Protein AF-A0A925S728-F1 (afdb_monomer_lite)

Structure (mmCIF, N/CA/C/O backbone):
data_AF-A0A925S728-F1
#
_entry.id   AF-A0A925S728-F1
#
loop_
_atom_site.group_PDB
_atom_site.id
_atom_site.type_symbol
_atom_site.label_atom_id
_atom_site.label_alt_id
_atom_site.label_comp_id
_atom_site.label_asym_id
_atom_site.label_entity_id
_atom_site.label_seq_id
_atom_site.pdbx_PDB_ins_code
_atom_site.Cartn_x
_atom_site.Cartn_y
_atom_site.Cartn_z
_atom_site.occupancy
_atom_site.B_iso_or_equiv
_atom_site.auth_seq_id
_atom_site.auth_comp_id
_atom_site.auth_asym_id
_atom_site.auth_atom_id
_atom_site.pdbx_PDB_model_num
ATOM 1 N N . MET A 1 1 ? 8.974 -29.118 -12.287 1.00 38.41 1 MET A N 1
ATOM 2 C CA . MET A 1 1 ? 9.748 -27.907 -11.936 1.00 38.41 1 MET A CA 1
ATOM 3 C C . MET A 1 1 ? 8.802 -26.992 -11.186 1.00 38.41 1 MET A C 1
ATOM 5 O O . MET A 1 1 ? 8.154 -26.139 -11.780 1.00 38.41 1 MET A O 1
ATOM 9 N N . ASP A 1 2 ? 8.642 -27.267 -9.898 1.00 42.72 2 ASP A N 1
ATOM 10 C CA . ASP A 1 2 ? 7.707 -26.583 -9.012 1.00 42.72 2 ASP A CA 1
ATOM 11 C C . ASP A 1 2 ? 8.252 -25.200 -8.674 1.00 42.72 2 ASP A C 1
ATOM 13 O O . ASP A 1 2 ? 9.048 -25.022 -7.754 1.00 42.72 2 ASP A O 1
ATOM 17 N N . ASN A 1 3 ? 7.848 -24.210 -9.467 1.00 39.91 3 ASN A N 1
ATOM 18 C CA . ASN A 1 3 ? 8.167 -22.810 -9.237 1.00 39.91 3 ASN A CA 1
ATOM 19 C C . ASN A 1 3 ? 7.259 -22.269 -8.119 1.00 39.91 3 ASN A C 1
ATOM 21 O O . ASN A 1 3 ? 6.365 -21.459 -8.355 1.00 39.91 3 ASN A O 1
ATOM 25 N N . GLN A 1 4 ? 7.433 -22.777 -6.896 1.00 42.62 4 GLN A N 1
ATOM 26 C CA . GLN A 1 4 ? 6.783 -22.217 -5.715 1.00 42.62 4 GLN A CA 1
ATOM 27 C C . GLN A 1 4 ? 7.459 -20.881 -5.403 1.00 42.62 4 GLN A C 1
ATOM 29 O O . GLN A 1 4 ? 8.467 -20.820 -4.696 1.00 42.62 4 GLN A O 1
ATOM 34 N N . ALA A 1 5 ? 6.917 -19.803 -5.976 1.00 48.22 5 ALA A N 1
ATOM 35 C CA . ALA A 1 5 ? 7.220 -18.446 -5.555 1.00 48.22 5 ALA A CA 1
ATOM 36 C C . ALA A 1 5 ? 7.008 -18.379 -4.039 1.00 48.22 5 ALA A C 1
ATOM 38 O O . ALA A 1 5 ? 5.903 -18.572 -3.534 1.00 48.22 5 ALA A O 1
ATOM 39 N N . LYS A 1 6 ? 8.105 -18.200 -3.309 1.00 49.66 6 LYS A N 1
ATOM 40 C CA . LYS A 1 6 ? 8.135 -18.150 -1.853 1.00 49.66 6 LYS A CA 1
ATOM 41 C C . LYS A 1 6 ? 7.382 -16.886 -1.428 1.00 49.66 6 LYS A C 1
ATOM 43 O O . LYS A 1 6 ? 7.964 -15.805 -1.405 1.00 49.66 6 LYS A O 1
ATOM 48 N N . ILE A 1 7 ? 6.080 -17.008 -1.161 1.00 53.47 7 ILE A N 1
ATOM 49 C CA . ILE A 1 7 ? 5.232 -15.893 -0.727 1.00 53.47 7 ILE A CA 1
ATOM 50 C C . ILE A 1 7 ? 5.805 -15.379 0.595 1.00 53.47 7 ILE A C 1
ATOM 52 O O . ILE A 1 7 ? 5.766 -16.063 1.619 1.00 53.47 7 ILE A O 1
ATOM 56 N N . SER A 1 8 ? 6.417 -14.197 0.560 1.00 57.78 8 SER A N 1
ATOM 57 C CA . SER A 1 8 ? 7.031 -13.596 1.737 1.00 57.78 8 SER A CA 1
ATOM 58 C C . SER A 1 8 ? 5.977 -12.778 2.479 1.00 57.78 8 SER A C 1
ATOM 60 O O . SER A 1 8 ? 5.642 -11.669 2.067 1.00 57.78 8 SER A O 1
ATOM 62 N N . ASN A 1 9 ? 5.460 -13.320 3.585 1.00 58.94 9 ASN A N 1
ATOM 63 C CA . ASN A 1 9 ? 4.562 -12.624 4.517 1.00 58.94 9 ASN A CA 1
ATOM 64 C C . ASN A 1 9 ? 5.330 -11.593 5.360 1.00 58.94 9 ASN A C 1
ATOM 66 O O . ASN A 1 9 ? 5.370 -11.665 6.586 1.00 58.94 9 ASN A O 1
ATOM 70 N N . LYS A 1 10 ? 5.998 -10.646 4.701 1.00 71.12 10 LYS A N 1
ATOM 71 C CA . LYS A 1 10 ? 6.623 -9.518 5.391 1.00 71.12 10 LYS A CA 1
ATOM 72 C C . LYS A 1 10 ? 5.523 -8.569 5.845 1.00 71.12 10 LYS A C 1
ATOM 74 O O . LYS A 1 10 ? 4.699 -8.149 5.031 1.00 71.12 10 LYS A O 1
ATOM 79 N N . VAL A 1 11 ? 5.555 -8.232 7.127 1.00 78.38 11 VAL A N 1
ATOM 80 C CA . VAL A 1 11 ? 4.682 -7.239 7.749 1.00 78.38 11 VAL A CA 1
ATOM 81 C C . VAL A 1 11 ? 5.519 -6.227 8.529 1.00 78.38 11 VAL A C 1
ATOM 83 O O . VAL A 1 11 ? 6.633 -6.542 8.959 1.00 78.38 11 VAL A O 1
ATOM 86 N N . VAL A 1 12 ? 5.004 -5.008 8.685 1.00 80.75 12 VAL A N 1
ATOM 87 C CA . VAL A 1 12 ? 5.529 -4.039 9.649 1.00 80.75 12 VAL A CA 1
ATOM 88 C C . VAL A 1 12 ? 5.268 -4.606 11.042 1.00 80.75 12 VAL A C 1
ATOM 90 O O . VAL A 1 12 ? 4.176 -5.102 11.323 1.00 80.75 12 VAL A O 1
ATOM 93 N N . GLU A 1 13 ? 6.281 -4.582 11.902 1.00 82.25 13 GLU A N 1
ATOM 94 C CA . GLU A 1 13 ? 6.170 -5.117 13.257 1.00 82.25 13 GLU A CA 1
ATOM 95 C C . GLU A 1 13 ? 5.074 -4.377 14.037 1.00 82.25 13 GLU A C 1
ATOM 97 O O . GLU A 1 13 ? 5.010 -3.150 14.020 1.00 82.25 13 GLU A O 1
ATOM 102 N N . GLY A 1 14 ? 4.171 -5.132 14.667 1.00 80.62 14 GLY A N 1
ATOM 103 C CA . GLY A 1 14 ? 3.023 -4.584 15.395 1.00 80.62 14 GLY A CA 1
ATOM 104 C C . GLY A 1 14 ? 1.853 -4.102 14.526 1.00 80.62 14 GLY A C 1
ATOM 105 O O . GLY A 1 14 ? 0.787 -3.838 15.071 1.00 80.62 14 GLY A O 1
ATOM 106 N N . ALA A 1 15 ? 1.994 -4.032 13.197 1.00 83.75 15 ALA A N 1
ATOM 107 C CA . ALA A 1 15 ? 0.904 -3.622 12.312 1.00 83.75 15 ALA A CA 1
ATOM 108 C C . ALA A 1 15 ? -0.032 -4.799 11.964 1.00 83.75 15 ALA A C 1
ATOM 110 O O . ALA A 1 15 ? 0.449 -5.893 11.637 1.00 83.75 15 ALA A O 1
ATOM 111 N N . PRO A 1 16 ? -1.362 -4.587 11.926 1.00 86.12 16 PRO A N 1
ATOM 112 C CA . PRO A 1 16 ? -2.308 -5.607 11.483 1.00 86.12 16 PRO A CA 1
ATOM 113 C C . PRO A 1 16 ? -1.992 -6.144 10.078 1.00 86.12 16 PRO A C 1
ATOM 115 O O . PRO A 1 16 ? -1.821 -5.393 9.115 1.00 86.12 16 PRO A O 1
ATOM 118 N N . GLY A 1 17 ? -1.934 -7.471 9.941 1.00 88.50 17 GLY A N 1
ATOM 119 C CA . GLY A 1 17 ? -1.687 -8.168 8.669 1.00 88.50 17 GLY A CA 1
ATOM 120 C C . GLY A 1 17 ? -2.926 -8.352 7.786 1.00 88.50 17 GLY A C 1
ATOM 121 O O . GLY A 1 17 ? -2.839 -8.983 6.734 1.00 88.50 17 GLY A O 1
ATOM 122 N N . VAL A 1 18 ? -4.086 -7.843 8.205 1.00 91.25 18 VAL A N 1
ATOM 123 C CA . VAL A 1 18 ? -5.379 -8.023 7.531 1.00 91.25 18 VAL A CA 1
ATOM 124 C C . VAL A 1 18 ? -6.156 -6.711 7.488 1.00 91.25 18 VAL A C 1
ATOM 126 O O . VAL A 1 18 ? -5.968 -5.841 8.332 1.00 91.25 18 VAL A O 1
ATOM 129 N N . CYS A 1 19 ? -7.027 -6.571 6.491 1.00 92.69 19 CYS A N 1
ATOM 130 C CA . CYS A 1 19 ? -7.913 -5.426 6.344 1.00 92.69 19 CYS A CA 1
ATOM 131 C C . CYS A 1 19 ? -9.002 -5.438 7.425 1.00 92.69 19 CYS A C 1
ATOM 133 O O . CYS A 1 19 ? -9.784 -6.388 7.474 1.00 92.69 19 CYS A O 1
ATOM 135 N N . SER A 1 20 ? -9.137 -4.362 8.199 1.00 95.50 20 SER A N 1
ATOM 136 C CA . SER A 1 20 ? -10.163 -4.224 9.242 1.00 95.50 20 SER A CA 1
ATOM 137 C C . SER A 1 20 ? -11.596 -4.248 8.691 1.00 95.50 20 SER A C 1
ATOM 139 O O . SER A 1 20 ? -12.520 -4.631 9.399 1.00 95.50 20 SER A O 1
ATOM 141 N N . LYS A 1 21 ? -11.801 -3.886 7.414 1.00 94.38 21 LYS A N 1
ATOM 142 C CA . LYS A 1 21 ? -13.134 -3.838 6.781 1.00 94.38 21 LYS A CA 1
ATOM 143 C C . LYS A 1 21 ? -13.570 -5.160 6.146 1.00 94.38 21 LYS A C 1
ATOM 145 O O . LYS A 1 21 ? -14.730 -5.539 6.250 1.00 94.38 21 LYS A O 1
ATOM 150 N N . CYS A 1 22 ? -12.668 -5.828 5.425 1.00 92.06 22 CYS A N 1
ATOM 151 C CA . CYS A 1 22 ? -13.015 -6.988 4.592 1.00 92.06 22 CYS A CA 1
ATOM 152 C C . CYS A 1 22 ? -12.226 -8.262 4.919 1.00 92.06 22 CYS A C 1
ATOM 154 O O . CYS A 1 22 ? -12.403 -9.274 4.246 1.00 92.06 22 CYS A O 1
ATOM 156 N N . GLY A 1 23 ? -11.321 -8.220 5.902 1.00 91.00 23 GLY A N 1
ATOM 157 C CA . GLY A 1 23 ? -10.514 -9.366 6.332 1.00 91.00 23 GLY A CA 1
ATOM 158 C C . GLY A 1 23 ? -9.414 -9.795 5.356 1.00 91.00 23 GLY A C 1
ATOM 159 O O . GLY A 1 23 ? -8.668 -10.725 5.648 1.00 91.00 23 GLY A O 1
ATOM 160 N N . GLN A 1 24 ? -9.275 -9.137 4.201 1.00 88.81 24 GLN A N 1
ATOM 161 C CA . GLN A 1 24 ? -8.265 -9.500 3.209 1.00 88.81 24 GLN A CA 1
ATOM 162 C C . GLN A 1 24 ? -6.842 -9.323 3.761 1.00 88.81 24 GLN A C 1
ATOM 164 O O . GLN A 1 24 ? -6.530 -8.288 4.346 1.00 88.81 24 GLN A O 1
ATOM 169 N N . ALA A 1 25 ? -5.959 -10.289 3.494 1.00 87.50 25 ALA A N 1
ATOM 170 C CA . ALA A 1 25 ? -4.543 -10.196 3.838 1.00 87.50 25 ALA A CA 1
ATOM 171 C C . ALA A 1 25 ? -3.860 -8.963 3.212 1.00 87.50 25 ALA A C 1
ATOM 173 O O . ALA A 1 25 ? -4.090 -8.600 2.049 1.00 87.50 25 ALA A O 1
ATOM 174 N N . LEU A 1 26 ? -2.984 -8.335 3.992 1.00 88.06 26 LEU A N 1
ATOM 175 C CA . LEU A 1 26 ? -2.202 -7.168 3.610 1.00 88.06 26 LEU A CA 1
ATOM 176 C C . LEU A 1 26 ? -0.732 -7.551 3.473 1.00 88.06 26 LEU A C 1
ATOM 178 O O . LEU A 1 26 ? -0.153 -8.188 4.347 1.00 88.06 26 LEU A O 1
ATOM 182 N N . CYS A 1 27 ? -0.116 -7.131 2.371 1.00 88.75 27 CYS A N 1
ATOM 183 C CA . CYS A 1 27 ? 1.334 -7.187 2.236 1.00 88.75 27 CYS A CA 1
ATOM 184 C C . CYS A 1 27 ? 1.981 -5.979 2.919 1.00 88.75 27 CYS A C 1
ATOM 186 O O . CYS A 1 27 ? 1.324 -4.956 3.137 1.00 88.75 27 CYS A O 1
ATOM 188 N N . LEU A 1 28 ? 3.296 -6.056 3.134 1.00 89.69 28 LEU A N 1
ATOM 189 C CA . LEU A 1 28 ? 4.096 -4.9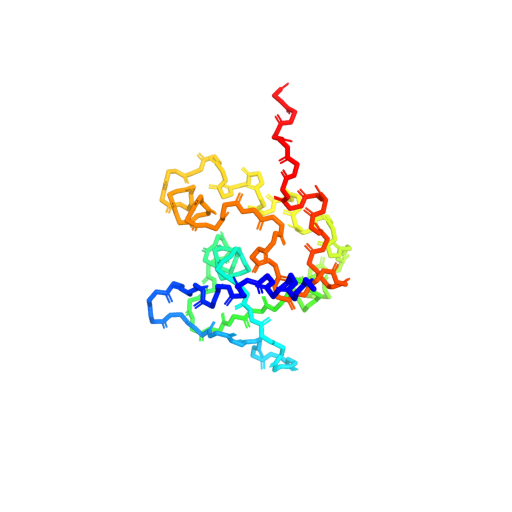62 3.683 1.00 89.69 28 LEU A CA 1
ATOM 190 C C . LEU A 1 28 ? 3.794 -3.607 3.030 1.00 89.69 28 LEU A C 1
ATOM 192 O O . LEU A 1 28 ? 3.551 -2.623 3.717 1.00 89.69 28 LEU A O 1
ATOM 196 N N . ARG A 1 29 ? 3.747 -3.547 1.694 1.00 91.44 29 ARG A N 1
ATOM 197 C CA . ARG A 1 29 ? 3.495 -2.289 0.973 1.00 91.44 29 ARG A CA 1
ATOM 198 C C . ARG A 1 29 ? 2.103 -1.710 1.247 1.00 91.44 29 ARG A C 1
ATOM 200 O O . ARG A 1 29 ? 1.976 -0.496 1.359 1.00 91.44 29 ARG A O 1
ATOM 207 N N . LYS A 1 30 ? 1.078 -2.557 1.424 1.00 91.12 30 LYS A N 1
ATOM 208 C CA . LYS A 1 30 ? -0.266 -2.112 1.836 1.00 91.12 30 LYS A CA 1
ATOM 209 C C . LYS A 1 30 ? -0.267 -1.585 3.274 1.00 91.12 30 LYS A C 1
ATOM 211 O O . LYS A 1 30 ? -0.981 -0.632 3.557 1.00 91.12 30 LYS A O 1
ATOM 216 N N . GLN A 1 31 ? 0.541 -2.148 4.167 1.00 91.88 31 GLN A N 1
ATOM 217 C CA . GLN A 1 31 ? 0.696 -1.605 5.521 1.00 91.88 31 GLN A CA 1
ATOM 218 C C . GLN A 1 31 ? 1.430 -0.262 5.503 1.00 91.88 31 GLN A C 1
ATOM 220 O O . GLN A 1 31 ? 0.966 0.689 6.119 1.00 91.88 31 GLN A O 1
ATOM 225 N N . VAL A 1 32 ? 2.501 -0.130 4.712 1.00 92.69 32 VAL A N 1
ATOM 226 C CA . VAL A 1 32 ? 3.196 1.154 4.521 1.00 92.69 32 VAL A CA 1
ATOM 227 C C . VAL A 1 32 ? 2.234 2.232 4.009 1.00 92.69 32 VAL A C 1
ATOM 229 O O . VAL A 1 32 ? 2.264 3.343 4.521 1.00 92.69 32 VAL A O 1
ATOM 232 N N . PHE A 1 33 ? 1.327 1.912 3.078 1.00 92.75 33 PHE A N 1
ATOM 233 C CA . PHE A 1 33 ? 0.280 2.848 2.638 1.00 92.75 33 PHE A CA 1
ATOM 234 C C . PHE A 1 33 ? -0.651 3.318 3.749 1.00 92.75 33 PHE A C 1
ATOM 236 O O . PHE A 1 33 ? -1.062 4.469 3.757 1.00 92.75 33 PHE A O 1
ATOM 243 N N . ASN A 1 34 ? -1.012 2.436 4.671 1.00 94.44 34 ASN A N 1
ATOM 244 C CA . ASN A 1 34 ? -1.853 2.821 5.794 1.00 94.44 34 ASN A CA 1
ATOM 245 C C . ASN A 1 34 ? -1.095 3.771 6.724 1.00 94.44 34 ASN A C 1
ATOM 247 O O . ASN A 1 34 ? -1.606 4.835 7.064 1.00 94.44 34 ASN A O 1
ATOM 251 N N . LEU A 1 35 ? 0.172 3.470 7.009 1.00 92.69 35 LEU A N 1
ATOM 252 C CA . LEU A 1 35 ? 1.027 4.364 7.787 1.00 92.69 35 LEU A CA 1
ATOM 253 C C . LEU A 1 35 ? 1.196 5.735 7.117 1.00 92.69 35 LEU A C 1
ATOM 255 O O . LEU A 1 35 ? 1.237 6.752 7.808 1.00 92.69 35 LEU A O 1
ATOM 259 N N . THR A 1 36 ? 1.255 5.798 5.781 1.00 91.88 36 THR A N 1
ATOM 260 C CA . THR A 1 36 ? 1.398 7.078 5.075 1.00 91.88 36 THR A CA 1
ATOM 261 C C . THR A 1 36 ? 0.171 7.980 5.192 1.00 91.88 36 THR A C 1
ATOM 263 O O . THR A 1 36 ? 0.329 9.201 5.137 1.00 91.88 36 THR A O 1
ATOM 266 N N . VAL A 1 37 ? -1.017 7.401 5.396 1.00 91.62 37 VAL A N 1
ATOM 267 C CA . VAL A 1 37 ? -2.275 8.128 5.639 1.00 91.62 37 VAL A CA 1
ATOM 268 C C . VAL A 1 37 ? -2.644 8.228 7.125 1.00 91.62 37 VAL A C 1
ATOM 270 O O . VAL A 1 37 ? -3.710 8.737 7.447 1.00 91.62 37 VAL A O 1
ATOM 273 N N . GLY A 1 38 ? -1.759 7.794 8.030 1.00 91.00 38 GLY A N 1
ATOM 274 C CA . GLY A 1 38 ? -1.941 7.915 9.481 1.00 91.00 38 GLY A CA 1
ATOM 275 C C . GLY A 1 38 ? -2.708 6.768 10.145 1.00 91.00 38 GLY A C 1
ATOM 276 O O . GLY A 1 38 ? -3.002 6.846 11.332 1.00 91.00 38 GLY A O 1
ATOM 277 N N . ASN A 1 39 ? -2.999 5.696 9.414 1.00 91.69 39 ASN A N 1
ATOM 278 C CA . ASN A 1 39 ? -3.657 4.510 9.946 1.00 91.69 39 ASN A CA 1
ATOM 279 C C . ASN A 1 39 ? -2.631 3.619 10.666 1.00 91.69 39 ASN A C 1
ATOM 281 O O . ASN A 1 39 ? -1.762 3.029 10.019 1.00 91.69 39 ASN A O 1
ATOM 285 N N . THR A 1 40 ? -2.718 3.535 11.997 1.00 86.69 40 THR A N 1
ATOM 286 C CA . THR A 1 40 ? -1.798 2.745 12.841 1.00 86.69 40 THR A CA 1
ATOM 287 C C . THR A 1 40 ? -2.471 1.556 13.520 1.00 86.69 40 THR A C 1
ATOM 289 O O . THR A 1 40 ? -1.873 0.483 13.571 1.00 86.69 40 THR A O 1
ATOM 292 N N . ASP A 1 41 ? -3.709 1.725 13.991 1.00 88.56 41 ASP A N 1
ATOM 293 C CA . ASP A 1 41 ? -4.442 0.694 14.745 1.00 88.56 41 ASP A CA 1
ATOM 294 C C . ASP A 1 41 ? -5.322 -0.176 13.841 1.00 88.56 41 ASP A C 1
ATOM 296 O O . ASP A 1 41 ? -5.505 -1.371 14.071 1.00 88.56 41 ASP A O 1
ATOM 300 N N . GLU A 1 42 ? -5.832 0.421 12.767 1.00 93.56 42 GLU A N 1
ATOM 301 C CA . GLU A 1 42 ? -6.619 -0.247 11.741 1.00 93.56 42 GLU A CA 1
ATOM 302 C C . GLU A 1 42 ? -5.876 -0.179 10.417 1.00 93.56 42 GLU A C 1
ATOM 304 O O . GLU A 1 42 ? -5.258 0.829 10.091 1.00 93.56 42 GLU A O 1
ATOM 309 N N . MET A 1 43 ? -5.924 -1.253 9.639 1.00 94.12 43 MET A N 1
ATOM 310 C CA . MET A 1 43 ? -5.272 -1.300 8.336 1.00 94.12 43 MET A CA 1
ATOM 311 C C . MET A 1 43 ? -6.312 -1.644 7.283 1.00 94.12 43 MET A C 1
ATOM 313 O O . MET A 1 43 ? -7.166 -2.500 7.494 1.00 94.12 43 MET A O 1
ATOM 317 N N . PHE A 1 44 ? -6.232 -1.013 6.119 1.00 94.25 44 PHE A N 1
ATOM 318 C CA . PHE A 1 44 ? -7.197 -1.202 5.043 1.00 94.25 44 PHE A CA 1
ATOM 319 C C . PHE A 1 44 ? -6.514 -1.687 3.770 1.00 94.25 44 PHE A C 1
ATOM 321 O O . PHE A 1 44 ? -5.414 -1.258 3.413 1.00 94.25 44 PHE A O 1
ATOM 328 N N . CYS A 1 45 ? -7.172 -2.597 3.051 1.00 92.44 45 CYS A N 1
ATOM 329 C CA . CYS A 1 45 ? -6.715 -2.965 1.720 1.00 92.44 45 CYS A CA 1
ATOM 330 C C . CYS A 1 45 ? -6.948 -1.807 0.743 1.00 92.44 45 CYS A C 1
ATOM 332 O O . CYS A 1 45 ? -7.755 -0.908 0.982 1.00 92.44 45 CYS A O 1
ATOM 334 N N . LEU A 1 46 ? -6.264 -1.864 -0.398 1.00 91.88 46 LEU A N 1
ATOM 335 C CA . LEU A 1 46 ? -6.326 -0.816 -1.412 1.00 91.88 46 LEU A CA 1
ATOM 336 C C . LEU A 1 46 ? -7.758 -0.539 -1.895 1.00 91.88 46 LEU A C 1
ATOM 338 O O . LEU A 1 46 ? -8.122 0.614 -2.079 1.00 91.88 46 LEU A O 1
ATOM 342 N N . LYS A 1 47 ? -8.582 -1.585 -2.038 1.00 92.25 47 LYS A N 1
ATOM 343 C CA . LYS A 1 47 ? -9.998 -1.451 -2.397 1.00 92.25 47 LYS A CA 1
ATOM 344 C C . LYS A 1 47 ? -10.777 -0.658 -1.343 1.00 92.25 47 LYS A C 1
ATOM 346 O O . LYS A 1 47 ? -11.478 0.276 -1.701 1.00 92.25 47 LYS A O 1
ATOM 351 N N . CYS A 1 48 ? -10.621 -0.986 -0.062 1.00 93.88 48 CYS A N 1
ATOM 352 C CA . CYS A 1 48 ? -11.332 -0.288 1.010 1.00 93.88 48 CYS A CA 1
ATOM 353 C C . CYS A 1 48 ? -10.862 1.164 1.181 1.00 93.88 48 CYS A C 1
ATOM 355 O O . CYS A 1 48 ? -11.694 2.027 1.439 1.00 93.88 48 CYS A O 1
ATOM 357 N N . LEU A 1 49 ? -9.567 1.448 0.987 1.00 92.50 49 LEU A N 1
ATOM 358 C CA . LEU A 1 49 ? -9.050 2.826 0.951 1.00 92.50 49 LEU A CA 1
ATOM 359 C C . LEU A 1 49 ? -9.621 3.621 -0.233 1.00 92.50 49 LEU A C 1
ATOM 361 O O . LEU A 1 49 ? -9.921 4.808 -0.120 1.00 92.50 49 LEU A O 1
ATOM 365 N N . ALA A 1 50 ? -9.767 2.970 -1.384 1.00 93.12 50 ALA A N 1
ATOM 366 C CA . ALA A 1 50 ? -10.320 3.578 -2.587 1.00 93.12 50 ALA A CA 1
ATOM 367 C C . ALA A 1 50 ? -11.817 3.877 -2.454 1.00 93.12 50 ALA A C 1
ATOM 369 O O . ALA A 1 50 ? -12.251 4.969 -2.808 1.00 93.12 50 ALA A O 1
ATOM 370 N N . GLU A 1 51 ? -12.583 2.953 -1.874 1.00 93.44 51 GLU A N 1
ATOM 371 C CA . GLU A 1 51 ? -13.999 3.160 -1.552 1.00 93.44 51 GLU A CA 1
ATOM 372 C C . GLU A 1 51 ? -14.197 4.343 -0.597 1.00 93.44 51 GLU A C 1
ATOM 374 O O . GLU A 1 51 ? -15.075 5.170 -0.832 1.00 93.44 51 GLU A O 1
ATOM 379 N N . ASP A 1 52 ? -13.362 4.452 0.440 1.00 89.50 52 ASP A N 1
ATOM 380 C CA . ASP A 1 52 ? -13.431 5.537 1.427 1.00 89.50 52 ASP A CA 1
ATOM 381 C C . ASP A 1 52 ? -13.109 6.911 0.818 1.00 89.50 52 ASP A C 1
ATOM 383 O O . ASP A 1 52 ? -13.766 7.908 1.100 1.00 89.50 52 ASP A O 1
ATOM 387 N N . SER A 1 53 ? -12.142 6.945 -0.101 1.00 87.12 53 SER A N 1
ATOM 388 C CA . SER A 1 53 ? -11.716 8.167 -0.792 1.00 87.12 53 SER A CA 1
ATOM 389 C C . SER A 1 53 ? -12.468 8.458 -2.097 1.00 87.12 53 SER A C 1
ATOM 391 O O . SER A 1 53 ? -12.132 9.431 -2.774 1.00 87.12 53 SER A O 1
ATOM 393 N N . GLN A 1 54 ? -13.463 7.638 -2.464 1.00 93.44 54 GLN A N 1
ATOM 394 C CA . GLN A 1 54 ? -14.195 7.700 -3.739 1.00 93.44 54 GLN A CA 1
ATOM 395 C C . GLN A 1 54 ? -13.278 7.731 -4.979 1.00 93.44 54 GLN A C 1
ATOM 397 O O . GLN A 1 54 ? -13.553 8.419 -5.963 1.00 93.44 54 GLN A O 1
ATOM 402 N N . ARG A 1 55 ? -12.170 6.987 -4.932 1.00 93.69 55 ARG A N 1
ATOM 403 C CA . ARG A 1 55 ? -11.162 6.895 -6.001 1.00 93.69 55 ARG A CA 1
ATOM 404 C C . ARG A 1 55 ? -11.078 5.488 -6.560 1.00 93.69 55 ARG A C 1
ATOM 406 O O . ARG A 1 55 ? -11.615 4.541 -5.991 1.00 93.69 55 ARG A O 1
ATOM 413 N N . GLN A 1 56 ? -10.358 5.330 -7.665 1.00 93.62 56 GLN A N 1
ATOM 414 C CA . GLN A 1 56 ? -9.991 4.001 -8.137 1.00 93.62 56 GLN A CA 1
ATOM 415 C C . GLN A 1 56 ? -8.820 3.438 -7.313 1.00 93.62 56 GLN A C 1
ATOM 417 O O . GLN A 1 56 ? -7.893 4.181 -6.972 1.00 93.62 56 GLN A O 1
ATOM 422 N N . PRO A 1 57 ? -8.782 2.119 -7.035 1.00 92.19 57 PRO A N 1
ATOM 423 C CA . PRO A 1 57 ? -7.677 1.489 -6.307 1.00 92.19 57 PRO A CA 1
ATOM 424 C C . PRO A 1 57 ? -6.293 1.827 -6.874 1.00 92.19 57 PRO A C 1
ATOM 426 O O . PRO A 1 57 ? -5.367 2.127 -6.123 1.00 92.19 57 PRO A O 1
ATOM 429 N N . VAL A 1 58 ? -6.156 1.852 -8.201 1.00 92.31 58 VAL A N 1
ATOM 430 C CA . VAL A 1 58 ? -4.893 2.195 -8.871 1.00 92.31 58 VAL A CA 1
ATOM 431 C C . VAL A 1 58 ? -4.457 3.648 -8.633 1.00 92.31 58 VAL A C 1
ATOM 433 O O . VAL A 1 58 ? -3.267 3.912 -8.486 1.00 92.31 58 VAL A O 1
ATOM 436 N N . GLU A 1 59 ? -5.390 4.593 -8.523 1.00 93.25 59 GLU A N 1
ATOM 437 C CA . GLU A 1 59 ? -5.074 6.004 -8.261 1.00 93.25 59 GLU A CA 1
ATOM 438 C C . GLU A 1 59 ? -4.572 6.196 -6.830 1.00 93.25 59 GLU A C 1
ATOM 440 O O . GLU A 1 59 ? -3.590 6.907 -6.595 1.00 93.25 59 GLU A O 1
ATOM 445 N N . VAL A 1 60 ? -5.214 5.517 -5.873 1.00 93.69 60 VAL A N 1
ATOM 446 C CA . VAL A 1 60 ? -4.762 5.479 -4.478 1.00 93.69 60 VAL A CA 1
ATOM 447 C C . VAL A 1 60 ? -3.365 4.872 -4.407 1.00 93.69 60 VAL A C 1
ATOM 449 O O . VAL A 1 60 ? -2.478 5.448 -3.782 1.00 93.69 60 VAL A O 1
ATOM 452 N N . LEU A 1 61 ? -3.136 3.760 -5.109 1.00 93.38 61 LEU A N 1
ATOM 453 C CA . LEU A 1 61 ? -1.832 3.105 -5.177 1.00 93.38 61 LEU A CA 1
ATOM 454 C C . LEU A 1 61 ? -0.743 4.065 -5.659 1.00 93.38 61 LEU A C 1
ATOM 456 O O . LEU A 1 61 ? 0.275 4.206 -4.988 1.00 93.38 61 LEU A O 1
ATOM 460 N N . LEU A 1 62 ? -0.943 4.722 -6.802 1.00 93.19 62 LEU A N 1
ATOM 461 C CA . LEU A 1 62 ? 0.061 5.619 -7.379 1.00 93.19 62 LEU A CA 1
ATOM 462 C C . LEU A 1 62 ? 0.322 6.835 -6.480 1.00 93.19 62 LEU A C 1
ATOM 464 O O . LEU A 1 62 ? 1.476 7.206 -6.269 1.00 93.19 62 LEU A O 1
ATOM 468 N N . THR A 1 63 ? -0.734 7.396 -5.885 1.00 93.25 63 THR A N 1
ATOM 469 C CA . THR A 1 63 ? -0.629 8.530 -4.955 1.00 93.25 63 THR A CA 1
ATOM 470 C C . THR A 1 63 ? 0.195 8.157 -3.721 1.00 93.25 63 THR A C 1
ATOM 472 O O . THR A 1 63 ? 1.162 8.840 -3.375 1.00 93.25 63 THR A O 1
ATOM 475 N N . LEU A 1 64 ? -0.163 7.055 -3.058 1.00 93.38 64 LEU A N 1
ATOM 476 C CA . LEU A 1 64 ? 0.487 6.637 -1.818 1.00 93.38 64 LEU A CA 1
ATOM 477 C C . LEU A 1 64 ? 1.891 6.088 -2.063 1.00 93.38 64 LEU A C 1
ATOM 479 O O . LEU A 1 64 ? 2.768 6.312 -1.233 1.00 93.38 64 LEU A O 1
ATOM 483 N N . LYS A 1 65 ? 2.135 5.441 -3.209 1.00 93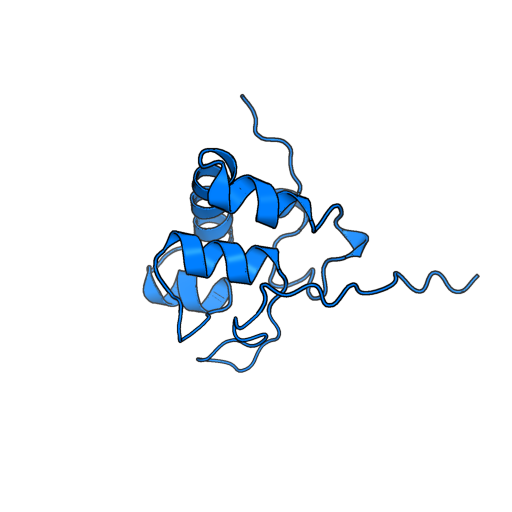.69 65 LYS A N 1
ATOM 484 C CA . LYS A 1 65 ? 3.478 5.044 -3.654 1.00 93.69 65 LYS A CA 1
ATOM 485 C C . LYS A 1 65 ? 4.390 6.261 -3.777 1.00 93.69 65 LYS A C 1
ATOM 487 O O . LYS A 1 65 ? 5.439 6.276 -3.140 1.00 93.69 65 LYS A O 1
ATOM 492 N N . GLY A 1 66 ? 3.976 7.282 -4.530 1.00 92.50 66 GLY A N 1
ATOM 493 C CA . GLY A 1 66 ? 4.787 8.488 -4.716 1.00 92.50 66 GLY A CA 1
ATOM 494 C C . GLY A 1 66 ? 5.058 9.218 -3.398 1.00 92.50 66 GLY A C 1
ATOM 495 O O . GLY A 1 66 ? 6.140 9.755 -3.182 1.00 92.50 66 GLY A O 1
ATOM 496 N N . TYR A 1 67 ? 4.102 9.205 -2.469 1.00 92.75 67 TYR A N 1
ATOM 497 C CA . TYR A 1 67 ? 4.322 9.762 -1.137 1.00 92.75 67 TYR A CA 1
ATOM 498 C C . TYR A 1 67 ? 5.276 8.912 -0.280 1.00 92.75 67 TYR A C 1
ATOM 500 O O . TYR A 1 67 ? 6.164 9.461 0.374 1.00 92.75 67 TYR A O 1
ATOM 508 N N . ALA A 1 68 ? 5.118 7.584 -0.286 1.00 92.12 68 ALA A N 1
ATOM 509 C CA . ALA A 1 68 ? 5.964 6.663 0.470 1.00 92.12 68 ALA A CA 1
ATOM 510 C C . ALA A 1 68 ? 7.426 6.721 0.005 1.00 92.12 68 ALA A C 1
ATOM 512 O O . ALA A 1 68 ? 8.331 6.748 0.835 1.00 92.12 68 ALA A O 1
ATOM 513 N N . LEU A 1 69 ? 7.664 6.794 -1.306 1.00 91.31 69 LEU A N 1
ATOM 514 C CA . LEU A 1 69 ? 9.010 6.841 -1.879 1.00 91.31 69 LEU A CA 1
ATOM 515 C C . LEU A 1 69 ? 9.738 8.163 -1.592 1.00 91.31 69 LEU A C 1
ATOM 517 O O . LEU A 1 69 ? 10.942 8.149 -1.339 1.00 91.31 69 LEU A O 1
ATOM 521 N N . LYS A 1 70 ? 9.010 9.285 -1.515 1.00 93.00 70 LYS A N 1
ATOM 522 C CA . LYS A 1 70 ? 9.569 10.614 -1.196 1.00 93.00 70 LYS A CA 1
ATOM 523 C C . LYS A 1 70 ? 9.970 10.806 0.269 1.00 93.00 70 LYS A C 1
ATOM 525 O O . LYS A 1 70 ? 10.663 11.771 0.582 1.00 93.00 70 LYS A O 1
ATOM 530 N N . ARG A 1 71 ? 9.525 9.941 1.186 1.00 91.19 71 ARG A N 1
ATOM 531 C CA . ARG A 1 71 ? 9.807 10.060 2.625 1.00 91.19 71 ARG A CA 1
ATOM 532 C C . ARG A 1 71 ? 10.666 8.903 3.098 1.00 91.19 71 ARG A C 1
ATOM 534 O O . ARG A 1 71 ? 10.232 7.758 3.072 1.00 91.19 71 ARG A O 1
ATOM 541 N N . GLU A 1 72 ? 11.857 9.209 3.605 1.00 88.94 72 GLU A N 1
ATOM 542 C CA . GLU A 1 72 ? 12.856 8.201 3.986 1.00 88.94 72 GLU A CA 1
ATOM 543 C C . GLU A 1 72 ? 12.307 7.129 4.947 1.00 88.94 72 GLU A C 1
ATOM 545 O O . GLU A 1 72 ? 12.589 5.944 4.767 1.00 88.94 72 GLU A O 1
ATOM 550 N N . CYS A 1 73 ? 11.479 7.522 5.923 1.00 86.81 73 CYS A N 1
ATOM 551 C CA . CYS A 1 73 ? 10.876 6.599 6.888 1.00 86.81 73 CYS A CA 1
ATOM 552 C C . CYS A 1 73 ? 9.995 5.525 6.229 1.00 86.81 73 CYS A C 1
ATOM 554 O O . CYS A 1 73 ? 10.052 4.363 6.620 1.00 86.81 73 CYS A O 1
ATOM 556 N N . PHE A 1 74 ? 9.222 5.889 5.207 1.00 89.44 74 PHE A N 1
ATOM 557 C CA . PHE A 1 74 ? 8.346 4.961 4.493 1.00 89.44 74 PHE A CA 1
ATOM 558 C C . PHE A 1 74 ? 9.080 4.246 3.362 1.00 89.44 74 PHE A C 1
ATOM 560 O O . PHE A 1 74 ? 8.838 3.066 3.120 1.00 89.44 74 PHE A O 1
ATOM 567 N N . SER A 1 75 ? 10.015 4.933 2.706 1.00 89.38 75 SER A N 1
ATOM 568 C CA . SER A 1 75 ? 10.812 4.383 1.614 1.00 89.38 75 SER A CA 1
ATOM 569 C C . SER A 1 75 ? 11.667 3.201 2.081 1.00 89.38 75 SER A C 1
ATOM 571 O O . SER A 1 75 ? 11.704 2.173 1.407 1.00 89.38 75 SER A O 1
ATOM 573 N N . LYS A 1 76 ? 12.288 3.268 3.268 1.00 88.88 76 LYS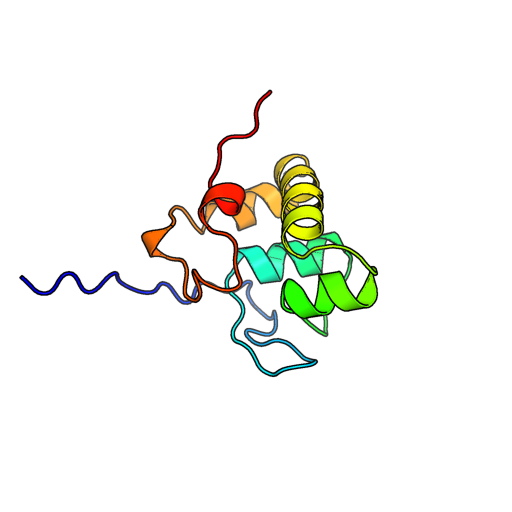 A N 1
ATOM 574 C CA . LYS A 1 76 ? 13.049 2.130 3.824 1.00 88.88 76 LYS A CA 1
ATOM 575 C C . LYS A 1 76 ? 12.187 0.874 3.967 1.00 88.88 76 LYS A C 1
ATOM 577 O O . LYS A 1 76 ? 12.578 -0.193 3.497 1.00 88.88 76 LYS A O 1
ATOM 582 N N . GLU A 1 77 ? 10.996 1.014 4.542 1.00 88.69 77 GLU A N 1
ATOM 583 C CA . GLU A 1 77 ? 10.058 -0.100 4.712 1.00 88.69 77 GLU A CA 1
ATOM 584 C C . GLU A 1 77 ? 9.510 -0.603 3.371 1.00 88.69 77 GLU A C 1
ATOM 586 O O . GLU A 1 77 ? 9.451 -1.809 3.129 1.00 88.69 77 GLU A O 1
ATOM 591 N N . TRP A 1 78 ? 9.194 0.308 2.452 1.00 88.62 78 TRP A N 1
ATOM 592 C CA . TRP A 1 78 ? 8.713 -0.005 1.107 1.00 88.62 78 TRP A CA 1
ATOM 593 C C . TRP A 1 78 ? 9.649 -0.945 0.331 1.00 88.62 78 TRP A C 1
ATOM 595 O O . TRP A 1 78 ? 9.192 -1.897 -0.315 1.00 88.62 78 TRP A O 1
ATOM 605 N N . HIS A 1 79 ? 10.960 -0.703 0.419 1.00 88.44 79 HIS A N 1
ATOM 606 C CA . HIS A 1 79 ? 11.987 -1.449 -0.311 1.00 88.44 79 HIS A CA 1
ATOM 607 C C . HIS A 1 79 ? 12.307 -2.830 0.282 1.00 88.44 79 HIS A C 1
ATOM 609 O O . HIS A 1 79 ? 12.931 -3.651 -0.391 1.00 88.44 79 HIS A O 1
ATOM 615 N N . ARG A 1 80 ? 11.842 -3.153 1.499 1.00 87.31 80 ARG A N 1
ATOM 616 C CA . ARG A 1 80 ? 11.997 -4.509 2.072 1.00 87.31 80 ARG A CA 1
ATOM 617 C C . ARG A 1 80 ? 11.234 -5.570 1.275 1.00 87.31 80 ARG A C 1
ATOM 619 O O . ARG A 1 80 ? 11.517 -6.764 1.404 1.00 87.31 80 ARG A O 1
ATOM 626 N N . TYR A 1 81 ? 10.275 -5.138 0.465 1.00 85.38 81 TYR A N 1
ATOM 627 C CA . TYR A 1 81 ? 9.486 -5.962 -0.431 1.00 85.38 81 TYR A CA 1
ATOM 628 C C . TYR A 1 81 ? 9.910 -5.699 -1.877 1.00 85.38 81 TYR A C 1
ATOM 630 O O . TYR A 1 81 ? 9.576 -4.658 -2.452 1.00 85.38 81 TYR A O 1
ATOM 638 N N . GLN A 1 82 ? 10.711 -6.602 -2.439 1.00 80.00 82 GLN A N 1
ATOM 639 C CA . 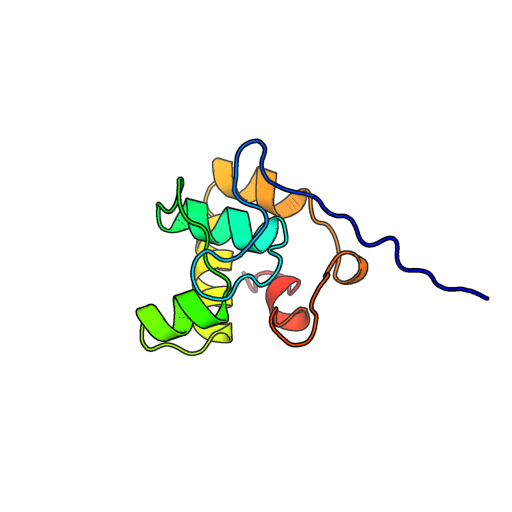GLN A 1 82 ? 11.615 -6.283 -3.545 1.00 80.00 82 GLN A CA 1
ATOM 640 C C . GLN A 1 82 ? 10.998 -6.543 -4.915 1.00 80.00 82 GLN A C 1
ATOM 642 O O . GLN A 1 82 ? 11.332 -5.845 -5.870 1.00 80.00 82 GLN A O 1
ATOM 647 N N . SER A 1 83 ? 10.090 -7.517 -5.037 1.00 81.56 83 SER A N 1
ATOM 648 C CA . SER A 1 83 ? 9.585 -7.911 -6.357 1.00 81.56 83 SER A CA 1
ATOM 649 C C . SER A 1 83 ? 8.128 -8.361 -6.391 1.00 81.56 83 SER A C 1
ATOM 651 O O . SER A 1 83 ? 7.534 -8.751 -5.384 1.00 81.56 83 SER A O 1
ATOM 653 N N . ARG A 1 84 ? 7.572 -8.378 -7.610 1.00 80.88 84 ARG A N 1
ATOM 654 C CA . ARG A 1 84 ? 6.237 -8.909 -7.922 1.00 80.88 84 ARG A CA 1
ATOM 655 C C . ARG A 1 84 ? 6.030 -10.339 -7.423 1.00 80.88 84 ARG A C 1
ATOM 657 O O . ARG A 1 84 ? 4.905 -10.675 -7.069 1.00 80.88 84 ARG A O 1
ATOM 664 N N . ALA A 1 85 ? 7.085 -11.154 -7.366 1.00 78.75 85 ALA A N 1
ATOM 665 C CA . ALA A 1 85 ? 7.015 -12.532 -6.883 1.00 78.75 85 ALA A CA 1
ATOM 666 C C . ALA A 1 85 ? 6.641 -12.629 -5.395 1.00 78.75 85 ALA A C 1
ATOM 668 O O . ALA A 1 85 ? 6.163 -13.669 -4.954 1.00 78.75 85 ALA A O 1
ATOM 669 N N . GLU A 1 86 ? 6.824 -11.552 -4.628 1.00 75.50 86 GLU A N 1
ATOM 670 C CA . GLU A 1 86 ? 6.420 -11.508 -3.226 1.00 75.50 86 GLU A CA 1
ATOM 671 C C . GLU A 1 86 ? 4.942 -11.090 -3.059 1.00 75.50 86 GLU A C 1
ATOM 673 O O . GLU A 1 86 ? 4.423 -11.227 -1.958 1.00 75.50 86 GLU A O 1
ATOM 678 N N . CYS A 1 87 ? 4.250 -10.643 -4.129 1.00 79.00 87 CYS A N 1
ATOM 679 C CA . CYS A 1 87 ? 2.845 -10.198 -4.133 1.00 79.00 87 CYS A CA 1
ATOM 680 C C . CYS A 1 87 ? 1.844 -11.313 -3.786 1.00 79.00 87 CYS A C 1
ATOM 682 O O . CYS A 1 87 ? 1.617 -12.178 -4.630 1.00 79.00 87 CYS A O 1
ATOM 684 N N . PRO A 1 88 ? 1.167 -11.273 -2.615 1.00 74.19 88 PRO A N 1
ATOM 685 C CA . PRO A 1 88 ? 0.220 -12.318 -2.229 1.00 74.19 88 PRO A CA 1
ATOM 686 C C . PRO A 1 88 ? -1.119 -12.214 -2.972 1.00 74.19 88 PRO A C 1
ATOM 688 O O . PRO A 1 88 ? -1.917 -13.142 -2.915 1.00 74.19 88 PRO A O 1
ATOM 691 N N . ASP A 1 89 ? -1.392 -11.088 -3.640 1.00 71.31 89 ASP A N 1
ATOM 692 C CA . ASP A 1 89 ? -2.650 -10.846 -4.348 1.00 71.31 89 ASP A CA 1
ATOM 693 C C . ASP A 1 89 ? -2.429 -9.977 -5.601 1.00 71.31 89 ASP A C 1
ATOM 695 O O . ASP A 1 89 ? -2.583 -8.751 -5.554 1.00 71.31 89 ASP A O 1
ATOM 699 N N . PRO A 1 90 ? -2.055 -10.580 -6.740 1.00 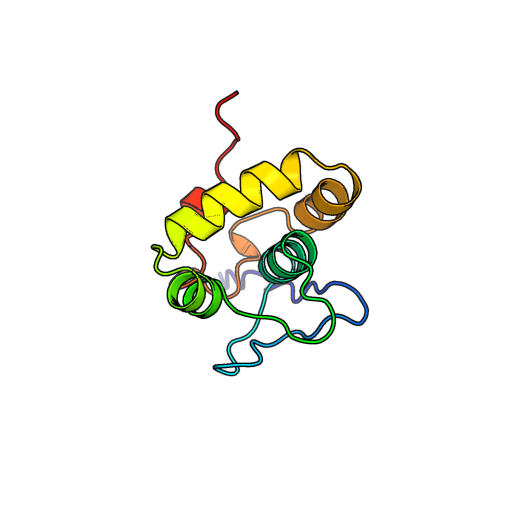62.16 90 PRO A N 1
ATOM 700 C CA . PRO A 1 90 ? -1.866 -9.846 -7.986 1.00 62.16 90 PRO A CA 1
ATOM 701 C C . PRO A 1 90 ? -3.174 -9.288 -8.572 1.00 62.16 90 PRO A C 1
ATOM 703 O O . PRO A 1 90 ? -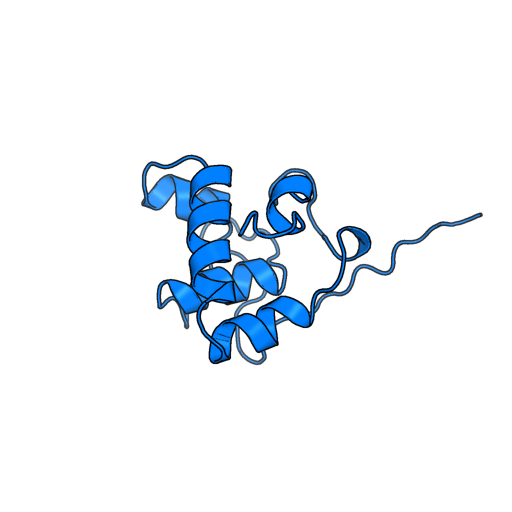3.106 -8.347 -9.360 1.00 62.16 90 PRO A O 1
ATOM 706 N N . GLY A 1 91 ? -4.344 -9.815 -8.185 1.00 65.69 91 GLY A N 1
ATOM 707 C CA . GLY A 1 91 ? -5.646 -9.354 -8.678 1.00 65.69 91 GLY A CA 1
ATOM 708 C C . GLY A 1 91 ? -6.108 -8.048 -8.030 1.00 65.69 91 GLY A C 1
ATOM 709 O O . GLY A 1 91 ? -6.634 -7.177 -8.716 1.00 65.69 91 GLY A O 1
ATOM 710 N N . GLY A 1 92 ? -5.872 -7.877 -6.725 1.00 70.44 92 GLY A N 1
ATOM 711 C CA . GLY A 1 92 ? -6.272 -6.681 -5.973 1.00 70.44 92 GLY A CA 1
ATOM 712 C C . GLY A 1 92 ? -5.157 -5.668 -5.685 1.00 70.44 92 GLY A C 1
ATOM 713 O O . GLY A 1 92 ? -5.427 -4.625 -5.088 1.00 70.44 92 GLY A O 1
ATOM 714 N N . CYS A 1 93 ? -3.897 -5.956 -6.035 1.00 76.06 93 CYS A N 1
ATOM 715 C CA . CYS A 1 93 ? -2.741 -5.115 -5.678 1.00 76.06 93 CYS A CA 1
ATOM 716 C C . CYS A 1 93 ? -2.119 -4.330 -6.849 1.00 76.06 93 CYS A C 1
ATOM 718 O O . CYS A 1 93 ? -1.193 -3.557 -6.605 1.00 76.06 93 CYS A O 1
ATOM 720 N N . HIS A 1 94 ? -2.591 -4.519 -8.088 1.00 87.56 94 HIS A N 1
ATOM 721 C CA . HIS A 1 94 ? -2.043 -3.873 -9.296 1.00 87.56 94 HIS A CA 1
ATOM 722 C C . HIS A 1 94 ? -0.497 -3.931 -9.347 1.00 87.56 94 HIS A C 1
ATOM 724 O O . HIS A 1 94 ? 0.183 -2.903 -9.255 1.00 87.56 94 HIS A O 1
ATOM 730 N N . PRO A 1 95 ? 0.094 -5.141 -9.412 1.00 87.25 95 PRO A N 1
ATOM 731 C CA . PRO A 1 95 ? 1.532 -5.332 -9.240 1.00 87.25 95 PRO A CA 1
ATOM 732 C C . PRO A 1 95 ? 2.374 -4.567 -10.266 1.00 87.25 95 PRO A C 1
ATOM 734 O O . PRO A 1 95 ? 3.429 -4.057 -9.904 1.00 87.25 95 PRO A O 1
ATOM 737 N N . ASP A 1 96 ? 1.912 -4.435 -11.509 1.00 88.19 96 ASP A N 1
ATOM 738 C CA . ASP A 1 96 ? 2.658 -3.721 -12.551 1.00 88.19 96 ASP A CA 1
ATOM 739 C C . ASP A 1 96 ? 2.879 -2.247 -12.171 1.00 88.19 96 ASP A C 1
ATOM 741 O O . ASP A 1 96 ? 3.990 -1.735 -12.267 1.00 88.19 96 ASP A O 1
ATOM 745 N N . GLN A 1 97 ? 1.860 -1.588 -11.620 1.00 90.38 97 GLN A N 1
ATOM 746 C CA . GLN A 1 97 ? 1.938 -0.207 -11.137 1.00 90.38 97 GLN A CA 1
ATOM 747 C C . GLN A 1 97 ? 2.657 -0.109 -9.783 1.00 90.38 97 GLN A C 1
ATOM 749 O O . GLN A 1 97 ? 3.412 0.833 -9.524 1.00 90.38 97 GLN A O 1
ATOM 754 N N . CYS A 1 98 ? 2.462 -1.095 -8.903 1.00 90.00 98 CYS A N 1
ATOM 755 C CA . CYS A 1 98 ? 3.111 -1.124 -7.594 1.00 90.00 98 CYS A CA 1
ATOM 756 C C . CYS A 1 98 ? 4.640 -1.221 -7.725 1.00 90.00 98 CYS A C 1
ATOM 758 O O . CYS A 1 98 ? 5.367 -0.576 -6.969 1.00 90.00 98 CYS A O 1
ATOM 760 N N . PHE A 1 99 ? 5.128 -1.995 -8.697 1.00 88.81 99 PHE A N 1
ATOM 761 C CA . PHE A 1 99 ? 6.553 -2.240 -8.934 1.00 88.81 99 PHE A CA 1
ATOM 762 C C . PHE A 1 99 ? 7.144 -1.476 -10.123 1.00 88.81 99 PHE A C 1
ATOM 764 O O . PHE A 1 99 ? 8.332 -1.644 -10.390 1.00 88.81 99 PHE A O 1
ATOM 771 N N . SER A 1 100 ? 6.377 -0.625 -10.813 1.00 87.94 100 SER A N 1
ATOM 772 C CA . SER A 1 100 ? 6.949 0.252 -11.839 1.00 87.94 100 SER A CA 1
ATOM 773 C C . SER A 1 100 ? 8.026 1.162 -11.241 1.00 87.94 100 SER A C 1
ATOM 775 O O . SER A 1 100 ? 7.975 1.505 -10.054 1.00 87.94 100 SER A O 1
ATOM 777 N N . GLN A 1 101 ? 9.002 1.566 -12.047 1.00 74.94 101 GLN A N 1
ATOM 778 C CA . GLN A 1 101 ? 9.922 2.627 -11.642 1.00 74.94 101 GLN A CA 1
ATOM 779 C C . GLN A 1 101 ? 9.148 3.953 -11.543 1.00 74.94 101 GLN A C 1
ATOM 781 O O . GLN A 1 101 ? 8.114 4.114 -12.197 1.00 74.94 101 GLN A O 1
ATOM 786 N N . GLU A 1 102 ? 9.580 4.865 -10.671 1.00 59.25 102 GLU A N 1
ATOM 787 C CA . GLU A 1 102 ? 9.093 6.245 -10.748 1.00 59.25 102 GLU A CA 1
ATOM 788 C C . GLU A 1 102 ? 9.628 6.827 -12.058 1.00 59.25 102 GLU A C 1
ATOM 790 O O . GLU A 1 102 ? 10.840 6.849 -12.264 1.00 59.25 102 GLU A O 1
ATOM 795 N N . GLU A 1 103 ? 8.742 7.238 -12.966 1.00 46.84 103 GLU A N 1
ATOM 796 C CA . GLU A 1 103 ? 9.145 8.150 -14.034 1.00 46.84 103 GLU A CA 1
ATOM 797 C C . GLU A 1 103 ? 9.511 9.467 -13.339 1.00 46.84 103 GLU A C 1
ATOM 799 O O . GLU A 1 103 ? 8.641 10.162 -12.811 1.00 46.84 103 GLU A O 1
ATOM 804 N N . THR A 1 104 ? 10.817 9.706 -13.212 1.00 40.44 104 THR A N 1
ATOM 805 C CA . THR A 1 104 ? 11.414 10.957 -12.723 1.00 40.44 104 THR A CA 1
ATOM 806 C C . THR A 1 104 ? 11.051 12.135 -13.604 1.00 40.44 104 THR A C 1
ATOM 808 O O . THR A 1 104 ? 11.145 11.962 -14.841 1.00 40.44 104 THR A O 1
#

Foldseek 3Di:
DPPPLPQDQDDDPQADQAAPPPRHGDHLLQSLLCVLVPNGHGGHALVVVCVVVVHDSLVSLLVSLVSLCVDPVSVVSLPVQPAPSNDPDCPRNVRCSNNDDPPD

Radius of gyration: 13.08 Å; chains: 1; bounding box: 27×39×29 Å

pLDDT: mean 83.37, std 14.48, range [38.41, 95.5]

Secondary structure (DSSP, 8-state):
------------TTS-SB-TTT--B--HHHHHHHHHTT-SSS---HHHHHHHTTS-HHHHHHHHHHHHHHSHHHHHHHHTS--GGG-S-TTTS-HHHHHSPP--

Sequence (104 aa):
MDNQAKISNKVVEGAPGVCSKCGQALCLRKQVFNLTVGNTDEMFCLKCLAEDSQRQPVEVLLTLKGYALKRECFSKEWHRYQSRAECPDPGGCHPDQCFSQEET